Protein AF-H3BJS9-F1 (afdb_monomer)

Mean predicted aligned error: 9.65 Å

pLDDT: mean 75.68, std 13.6, range [38.94, 92.94]

Secondary structure (DSSP, 8-state):
-----EEE----SSS----EEES-HHHHHHHHHHHHHHHHHHHHTTT-----PPP----HHHHHHHH-GGGHHHHHHHHHHT-----

Foldseek 3Di:
DDAPWDWDWDDDPDPDIDTDIDHDPVSVVVVCVVVLVVVVVVCVVVVDDDDDDDDDDDDPVCVCVCCDDVNPNVVVVCVVVVDDDDD

Radius of gyration: 15.69 Å; Cα contacts (8 Å, |Δi|>4): 55; chains: 1; bounding box: 40×34×36 Å

InterPro domains:
  IPR004088 K Homology domain, type 1 [PF00013] (54-86)
  IPR036612 K Homology domain, type 1 superfamily [SSF54791] (45-86)

Organism: Mus musculus (NCBI:txid10090)

Nearest PDB structures (foldseek):
  7vkl-assembly1_A  TM=8.406E-01  e=8.992E-02  Mus musculus
  6zu5-assembly1_SH0  TM=5.271E-01  e=3.128E+00  Paranosema locustae

Sequence (87 aa):
MQYNASVSVPDSSGPERILSISADIETIGEILKKIIPTLEEYQHYKGSDFDCELRLLIHQSLAGGIIGVKGAKIKELRENTQTTIKL

Structure (mmCIF, N/CA/C/O backbone):
data_AF-H3BJS9-F1
#
_entry.id   AF-H3BJS9-F1
#
loop_
_atom_site.group_PDB
_atom_site.id
_atom_site.type_symbol
_atom_site.label_atom_id
_atom_site.label_alt_id
_atom_site.label_comp_id
_atom_site.label_asym_id
_atom_site.label_entity_id
_atom_site.label_seq_id
_atom_site.pdbx_PDB_ins_code
_atom_site.Cartn_x
_atom_site.Cartn_y
_atom_site.Cartn_z
_atom_site.occupancy
_atom_site.B_iso_or_equiv
_atom_site.auth_seq_id
_atom_site.auth_comp_id
_atom_site.auth_asym_id
_atom_site.auth_atom_id
_atom_site.pdbx_PDB_model_num
ATOM 1 N N . MET A 1 1 ? 16.108 -19.852 -5.712 1.00 38.94 1 MET A N 1
ATOM 2 C CA . MET A 1 1 ? 14.655 -19.841 -5.450 1.00 38.94 1 MET A CA 1
ATOM 3 C C . MET A 1 1 ? 14.069 -18.718 -6.274 1.00 38.94 1 MET A C 1
ATOM 5 O O . MET A 1 1 ? 14.476 -17.576 -6.104 1.00 38.94 1 MET A O 1
ATOM 9 N N . GLN A 1 2 ? 13.246 -19.067 -7.254 1.00 40.72 2 GLN A N 1
ATOM 10 C CA . GLN A 1 2 ? 12.587 -18.110 -8.128 1.00 40.72 2 GLN A CA 1
ATOM 11 C C . GLN A 1 2 ? 11.388 -17.581 -7.349 1.00 40.72 2 GLN A C 1
ATOM 13 O O . GLN A 1 2 ? 10.512 -18.361 -6.988 1.00 40.72 2 GLN A O 1
ATOM 18 N N . TYR A 1 3 ? 11.407 -16.302 -6.982 1.00 49.62 3 TYR A N 1
ATOM 19 C CA . TYR A 1 3 ? 10.245 -15.682 -6.357 1.00 49.62 3 TYR A CA 1
ATOM 20 C C . TYR A 1 3 ? 9.070 -15.838 -7.330 1.00 49.62 3 TYR A C 1
ATOM 22 O O . TYR A 1 3 ? 9.203 -15.475 -8.500 1.00 49.62 3 TYR A O 1
ATOM 30 N N . ASN A 1 4 ? 7.951 -16.406 -6.870 1.00 54.50 4 ASN A N 1
ATOM 31 C CA . ASN A 1 4 ? 6.698 -16.537 -7.626 1.00 54.50 4 ASN A CA 1
ATOM 32 C C . ASN A 1 4 ? 6.028 -15.153 -7.752 1.00 54.50 4 ASN A C 1
ATOM 34 O O . ASN A 1 4 ? 4.892 -14.939 -7.341 1.00 54.50 4 ASN A O 1
ATOM 38 N N . ALA A 1 5 ? 6.786 -14.184 -8.257 1.00 55.94 5 ALA A N 1
ATOM 39 C CA . ALA A 1 5 ? 6.428 -12.787 -8.340 1.00 55.94 5 ALA A CA 1
ATOM 40 C C . ALA A 1 5 ? 6.376 -12.381 -9.812 1.00 55.94 5 ALA A C 1
ATOM 42 O O . ALA A 1 5 ? 7.398 -12.373 -10.499 1.00 55.94 5 ALA A O 1
ATOM 43 N N . SER A 1 6 ? 5.186 -12.035 -10.300 1.00 59.78 6 SER A N 1
ATOM 44 C CA . SER A 1 6 ? 5.063 -11.356 -11.590 1.00 59.78 6 SER A CA 1
ATOM 45 C C . SER A 1 6 ? 5.331 -9.874 -11.371 1.00 59.78 6 SER A C 1
ATOM 47 O O . SER A 1 6 ? 4.603 -9.229 -10.613 1.00 59.78 6 SER A O 1
ATOM 49 N N . VAL A 1 7 ? 6.376 -9.353 -12.014 1.00 61.06 7 VAL A N 1
ATOM 50 C CA . VAL A 1 7 ? 6.729 -7.931 -11.988 1.00 61.06 7 VAL A CA 1
ATOM 51 C C . VAL A 1 7 ? 6.436 -7.335 -13.359 1.00 61.06 7 VAL A C 1
ATOM 53 O O . VAL A 1 7 ? 6.933 -7.823 -14.372 1.00 61.06 7 VAL A O 1
ATOM 56 N N . SER A 1 8 ? 5.614 -6.292 -13.412 1.00 61.75 8 SER A N 1
ATOM 57 C CA . SER A 1 8 ? 5.313 -5.569 -14.651 1.00 61.75 8 SER A CA 1
ATOM 58 C C . SER A 1 8 ? 5.513 -4.074 -14.450 1.00 61.75 8 SER A C 1
ATOM 60 O O . SER A 1 8 ? 5.075 -3.513 -13.446 1.00 61.75 8 SER A O 1
ATOM 62 N N . VAL A 1 9 ? 6.180 -3.446 -15.418 1.00 63.47 9 VAL A N 1
ATOM 63 C CA . VAL A 1 9 ? 6.435 -2.005 -15.459 1.00 63.47 9 VAL A CA 1
ATOM 64 C C . VAL A 1 9 ? 5.879 -1.492 -16.788 1.00 63.47 9 VAL A C 1
ATOM 66 O O . VAL A 1 9 ? 6.535 -1.673 -17.813 1.00 63.47 9 VAL A O 1
ATOM 69 N N . PRO A 1 10 ? 4.663 -0.918 -16.826 1.00 58.34 10 PRO A N 1
ATOM 70 C CA . PRO A 1 10 ? 4.124 -0.355 -18.052 1.00 58.34 10 PRO A CA 1
ATOM 71 C C . PRO A 1 10 ? 4.953 0.864 -18.475 1.00 58.34 10 PRO A C 1
ATOM 73 O O . PRO A 1 10 ? 5.428 1.638 -17.636 1.00 58.34 10 PRO A O 1
ATOM 76 N N . ASP A 1 11 ? 5.136 1.034 -19.784 1.00 52.88 11 ASP A N 1
ATOM 77 C CA . ASP A 1 11 ? 5.787 2.219 -20.333 1.00 52.88 11 ASP A CA 1
ATOM 78 C C . ASP A 1 11 ? 4.901 3.450 -20.117 1.00 52.88 11 ASP A C 1
ATOM 80 O O . ASP A 1 11 ? 3.755 3.517 -20.558 1.00 52.88 11 ASP A O 1
ATOM 84 N N . SER A 1 12 ? 5.449 4.420 -19.391 1.00 52.00 12 SER A N 1
ATOM 85 C CA . SER A 1 12 ? 4.837 5.705 -19.070 1.00 52.00 12 SER A CA 1
ATOM 86 C C . SER A 1 12 ? 5.710 6.802 -19.673 1.00 52.00 12 SER A C 1
ATOM 88 O O . SER A 1 12 ? 6.937 6.745 -19.597 1.00 52.00 12 SER A O 1
ATOM 90 N N . SER A 1 13 ? 5.077 7.801 -20.286 1.00 53.06 13 SER A N 1
ATOM 91 C CA . SER A 1 13 ? 5.729 9.001 -20.820 1.00 53.06 13 SER A CA 1
ATOM 92 C C . SER A 1 13 ? 6.088 10.036 -19.737 1.00 53.06 13 SER A C 1
ATOM 94 O O . SER A 1 13 ? 6.548 11.125 -20.069 1.00 53.06 13 SER A O 1
ATOM 96 N N . GLY A 1 14 ? 5.866 9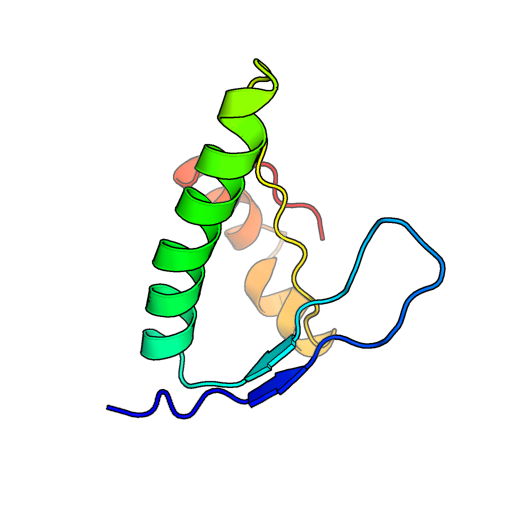.721 -18.454 1.00 61.66 14 GLY A N 1
ATOM 97 C CA . GLY A 1 14 ? 6.249 10.543 -17.303 1.00 61.66 14 GLY A CA 1
ATOM 98 C C . GLY A 1 14 ? 7.475 9.997 -16.550 1.00 61.66 14 GLY A C 1
ATOM 99 O O . GLY A 1 14 ? 7.900 8.868 -16.788 1.00 61.66 14 GLY A O 1
ATOM 100 N N . PRO A 1 15 ? 8.048 10.778 -15.614 1.00 65.62 15 PRO A N 1
ATOM 101 C CA . PRO A 1 15 ? 9.189 10.349 -14.797 1.00 65.62 15 PRO A CA 1
ATOM 102 C C . PRO A 1 15 ? 8.835 9.242 -13.788 1.00 65.62 15 PRO A C 1
ATOM 104 O O . PRO A 1 15 ? 9.727 8.565 -13.283 1.00 65.62 15 PRO A O 1
ATOM 107 N N . GLU A 1 16 ? 7.546 9.043 -13.503 1.00 66.31 16 GLU A N 1
ATOM 108 C CA . GLU A 1 16 ? 7.040 7.999 -12.611 1.00 66.31 16 GLU A CA 1
ATOM 109 C C . GLU A 1 16 ? 6.652 6.740 -13.405 1.00 66.31 16 GLU A C 1
ATOM 111 O O . GLU A 1 16 ? 6.027 6.816 -14.472 1.00 66.31 16 GLU A O 1
ATOM 116 N N . ARG A 1 17 ? 6.987 5.562 -12.863 1.00 68.62 17 ARG A N 1
ATOM 117 C CA . ARG A 1 17 ? 6.563 4.260 -13.395 1.00 68.62 17 ARG A CA 1
ATOM 118 C C . ARG A 1 17 ? 5.824 3.460 -12.330 1.00 68.62 17 ARG A C 1
ATOM 120 O O . ARG A 1 17 ? 6.227 3.437 -11.171 1.00 68.62 17 ARG A O 1
ATOM 127 N N . ILE A 1 18 ? 4.755 2.781 -12.740 1.00 71.88 18 ILE A N 1
ATOM 128 C CA . ILE A 1 18 ? 3.996 1.888 -11.861 1.00 71.88 18 ILE A CA 1
ATOM 129 C C . ILE A 1 18 ? 4.743 0.555 -11.778 1.00 71.88 18 ILE A C 1
ATOM 131 O O . ILE A 1 18 ? 4.981 -0.084 -12.796 1.00 71.88 18 ILE A O 1
ATOM 135 N N . LEU A 1 19 ? 5.102 0.122 -10.573 1.00 74.44 19 LEU A N 1
ATOM 136 C CA . LEU A 1 19 ? 5.657 -1.208 -10.337 1.00 74.44 19 LEU A CA 1
ATOM 137 C C . LEU A 1 19 ? 4.541 -2.120 -9.819 1.00 74.44 19 LEU A C 1
ATOM 139 O O . LEU A 1 19 ? 4.100 -1.980 -8.680 1.00 74.44 19 LEU A O 1
ATOM 143 N N . SER A 1 20 ? 4.065 -3.049 -10.649 1.00 76.50 20 SER A N 1
ATOM 144 C CA . SER A 1 20 ? 3.079 -4.049 -10.227 1.00 76.50 20 SER A CA 1
ATOM 145 C C . SER A 1 20 ? 3.783 -5.331 -9.804 1.00 76.50 20 SER A C 1
ATOM 147 O O . SER A 1 20 ? 4.481 -5.934 -10.615 1.00 76.50 20 SER A O 1
ATOM 149 N N . ILE A 1 21 ? 3.586 -5.743 -8.549 1.00 79.56 21 ILE A N 1
ATOM 150 C CA . ILE A 1 21 ? 4.181 -6.945 -7.953 1.00 79.56 21 ILE A CA 1
ATOM 151 C C . ILE A 1 21 ? 3.041 -7.863 -7.524 1.00 79.56 21 ILE A C 1
ATOM 153 O O . ILE A 1 21 ? 2.237 -7.496 -6.671 1.00 79.56 21 ILE A O 1
ATOM 157 N N . SER A 1 22 ? 2.970 -9.054 -8.112 1.00 79.62 22 SER A N 1
ATOM 158 C CA . SER A 1 22 ? 1.980 -10.069 -7.746 1.00 79.62 22 SER A CA 1
ATOM 159 C C . SER A 1 22 ? 2.684 -11.297 -7.192 1.00 79.62 22 SER A C 1
ATOM 161 O O . SER A 1 22 ? 3.253 -12.058 -7.971 1.00 79.62 22 SER A O 1
ATOM 163 N N . ALA A 1 23 ? 2.633 -11.480 -5.873 1.00 83.62 23 ALA A N 1
ATOM 164 C CA . ALA A 1 23 ? 3.165 -12.633 -5.148 1.00 83.62 23 ALA A CA 1
ATOM 165 C C . ALA A 1 23 ? 2.337 -12.889 -3.872 1.00 83.62 23 ALA A C 1
ATOM 167 O O . ALA A 1 23 ? 1.373 -12.172 -3.597 1.00 83.62 23 ALA A O 1
ATOM 168 N N . ASP A 1 24 ? 2.700 -13.902 -3.089 1.00 86.00 24 ASP A N 1
ATOM 169 C CA . ASP A 1 24 ? 2.148 -14.112 -1.748 1.00 86.00 24 ASP A CA 1
ATOM 170 C C . ASP A 1 24 ? 2.571 -13.000 -0.766 1.00 86.00 24 ASP A C 1
ATOM 172 O O . ASP A 1 24 ? 3.513 -12.246 -1.014 1.00 86.00 24 ASP A O 1
ATOM 176 N N . ILE A 1 25 ? 1.859 -12.883 0.361 1.00 83.62 25 ILE A N 1
ATOM 177 C CA . ILE A 1 25 ? 2.059 -11.790 1.326 1.00 83.62 25 ILE A CA 1
ATOM 178 C C . ILE A 1 25 ? 3.464 -11.774 1.941 1.00 83.62 25 ILE A C 1
ATOM 180 O O . ILE A 1 25 ? 4.023 -10.696 2.154 1.00 83.62 25 ILE A O 1
ATOM 184 N N . GLU A 1 26 ? 4.050 -12.947 2.189 1.00 87.50 26 GLU A N 1
ATOM 185 C CA . GLU A 1 26 ? 5.397 -13.066 2.748 1.00 87.50 26 GLU A CA 1
ATOM 186 C C . GLU A 1 26 ? 6.427 -12.582 1.724 1.00 87.50 26 GLU A C 1
ATOM 188 O O . GLU A 1 26 ? 7.259 -11.723 2.026 1.00 87.50 26 GLU A O 1
ATOM 193 N N . THR A 1 27 ? 6.301 -13.039 0.478 1.00 87.81 27 THR A N 1
ATOM 194 C CA . THR A 1 27 ? 7.148 -12.613 -0.636 1.00 87.81 27 THR A CA 1
ATOM 195 C C . THR A 1 27 ? 7.011 -11.119 -0.928 1.00 87.81 27 THR A C 1
ATOM 197 O O . THR A 1 27 ? 8.026 -10.457 -1.136 1.00 87.81 27 THR A O 1
ATOM 200 N N . ILE A 1 28 ? 5.799 -10.548 -0.911 1.00 86.31 28 ILE A N 1
ATOM 201 C CA . ILE A 1 28 ? 5.599 -9.098 -1.093 1.00 86.31 28 ILE A CA 1
ATOM 202 C C . ILE A 1 28 ? 6.342 -8.318 -0.004 1.00 86.31 28 ILE A C 1
ATOM 204 O O . ILE A 1 28 ? 7.042 -7.354 -0.319 1.00 86.31 28 ILE A O 1
ATOM 208 N N . GLY A 1 29 ? 6.230 -8.743 1.258 1.00 84.31 29 GLY A N 1
ATOM 209 C CA . GLY A 1 29 ? 6.939 -8.114 2.371 1.00 84.31 29 GLY A CA 1
ATOM 210 C C . GLY A 1 29 ? 8.457 -8.138 2.183 1.00 84.31 29 GLY A C 1
ATOM 211 O O . GLY A 1 29 ? 9.115 -7.109 2.334 1.00 84.31 29 GLY A O 1
ATOM 212 N N . GLU A 1 30 ? 9.014 -9.284 1.792 1.00 88.06 30 GLU A N 1
ATOM 213 C CA . GLU A 1 30 ? 10.449 -9.429 1.518 1.00 88.06 30 GLU A CA 1
ATOM 214 C C . GLU A 1 30 ? 10.915 -8.600 0.315 1.00 88.06 30 GLU A C 1
ATOM 216 O O . GLU A 1 30 ? 12.006 -8.028 0.339 1.00 88.06 30 GLU A O 1
ATOM 221 N N . ILE A 1 31 ? 10.090 -8.485 -0.727 1.00 86.81 31 ILE A N 1
ATOM 222 C CA . ILE A 1 31 ? 10.400 -7.646 -1.886 1.00 86.81 31 ILE A CA 1
ATOM 223 C C . ILE A 1 31 ? 10.421 -6.166 -1.486 1.00 86.81 31 ILE A C 1
ATOM 225 O O . ILE A 1 31 ? 11.381 -5.471 -1.815 1.00 86.81 31 ILE A O 1
ATOM 229 N N . LEU A 1 32 ? 9.424 -5.685 -0.737 1.00 84.12 32 LEU A N 1
ATOM 230 C CA . LEU A 1 32 ? 9.389 -4.296 -0.262 1.00 84.12 32 LEU A CA 1
ATOM 231 C C . LEU A 1 32 ? 10.595 -3.971 0.629 1.00 84.12 32 LEU A C 1
ATOM 233 O O . LEU A 1 32 ? 11.234 -2.938 0.433 1.00 84.12 32 LEU A O 1
ATOM 237 N N . LYS A 1 33 ? 10.970 -4.882 1.537 1.00 83.25 33 LYS A N 1
ATOM 238 C CA . LYS A 1 33 ? 12.170 -4.739 2.380 1.00 83.25 33 LYS A CA 1
ATOM 239 C C . LYS A 1 33 ? 13.470 -4.641 1.584 1.00 83.25 33 LYS A C 1
ATOM 241 O O . LYS A 1 33 ? 14.417 -4.054 2.086 1.00 83.25 33 LYS A O 1
ATOM 246 N N . LYS A 1 34 ? 13.545 -5.226 0.384 1.00 85.00 34 LYS A N 1
ATOM 247 C CA . LYS A 1 34 ? 14.727 -5.128 -0.489 1.00 85.00 34 LYS A CA 1
ATOM 248 C C . LYS A 1 34 ? 14.694 -3.892 -1.379 1.00 85.00 34 LYS A C 1
ATOM 250 O O . LYS A 1 34 ? 15.729 -3.273 -1.577 1.00 85.00 34 LYS A O 1
ATOM 255 N N . ILE A 1 35 ? 13.521 -3.523 -1.895 1.00 83.50 35 ILE A N 1
ATOM 256 C CA . ILE A 1 35 ? 13.372 -2.382 -2.805 1.00 83.50 35 ILE A CA 1
ATOM 257 C C . ILE A 1 35 ? 13.599 -1.056 -2.080 1.00 83.50 35 ILE A C 1
ATOM 259 O O . ILE A 1 35 ? 14.301 -0.206 -2.618 1.00 83.50 35 ILE A O 1
ATOM 263 N N . ILE A 1 36 ? 13.036 -0.871 -0.879 1.00 82.06 36 ILE A N 1
ATOM 264 C CA . ILE A 1 36 ? 13.126 0.409 -0.156 1.00 82.06 36 ILE A CA 1
ATOM 265 C C . ILE A 1 36 ? 14.593 0.829 0.083 1.00 82.06 36 ILE A C 1
ATOM 267 O O . ILE A 1 36 ? 14.933 1.939 -0.325 1.00 82.06 36 ILE A O 1
ATOM 271 N N . PRO A 1 37 ? 15.489 -0.031 0.616 1.00 80.12 37 PRO A N 1
ATOM 272 C CA . PRO A 1 37 ? 16.906 0.312 0.766 1.00 80.12 37 PRO A CA 1
ATOM 273 C C . PRO A 1 37 ? 17.610 0.580 -0.566 1.00 80.12 37 PRO A C 1
ATOM 275 O O . PRO A 1 37 ? 18.419 1.492 -0.661 1.00 80.12 37 PRO A O 1
ATOM 278 N N . THR A 1 38 ? 17.288 -0.168 -1.628 1.00 80.81 38 THR A N 1
ATOM 279 C CA . THR A 1 38 ? 17.874 0.076 -2.959 1.00 80.81 38 THR A CA 1
ATOM 280 C C . THR A 1 38 ? 17.472 1.444 -3.523 1.00 80.81 38 THR A C 1
ATOM 282 O O . THR A 1 38 ? 18.271 2.092 -4.200 1.00 80.81 38 THR A O 1
ATOM 285 N N . LEU A 1 39 ? 16.246 1.904 -3.248 1.00 75.88 39 LEU A N 1
ATOM 286 C CA . LEU A 1 39 ? 15.790 3.247 -3.617 1.00 75.88 39 LEU A CA 1
ATOM 287 C C . LEU A 1 39 ? 16.473 4.328 -2.769 1.00 75.88 39 LEU A C 1
ATOM 289 O O . LEU A 1 39 ? 16.865 5.361 -3.315 1.00 75.88 39 LEU A O 1
ATOM 293 N N . GLU A 1 40 ? 16.639 4.078 -1.469 1.00 74.19 40 GLU A N 1
ATOM 294 C CA . GLU A 1 40 ? 17.346 4.971 -0.548 1.00 74.19 40 GLU A CA 1
ATOM 295 C C . GLU A 1 40 ? 18.815 5.139 -0.950 1.00 74.19 40 GLU A C 1
ATOM 297 O O . GLU A 1 40 ? 19.272 6.269 -1.087 1.00 74.19 40 GLU A O 1
ATOM 302 N N . GLU A 1 41 ? 19.543 4.054 -1.236 1.00 71.31 41 GLU A N 1
ATOM 303 C CA . GLU A 1 41 ? 20.940 4.105 -1.697 1.00 71.31 41 GLU A CA 1
ATOM 304 C C . GLU A 1 41 ? 21.096 4.960 -2.965 1.00 71.31 41 GLU A C 1
ATOM 306 O O . GLU A 1 41 ? 22.026 5.761 -3.074 1.00 71.31 41 GLU A O 1
ATOM 311 N N . TYR A 1 42 ? 20.150 4.859 -3.906 1.00 65.62 42 TYR A N 1
ATOM 312 C CA . TYR A 1 42 ? 20.128 5.688 -5.116 1.00 65.62 42 TYR A CA 1
ATOM 313 C C . TYR A 1 42 ? 19.869 7.179 -4.832 1.00 65.62 42 TYR A C 1
ATOM 315 O O . TYR A 1 42 ? 20.357 8.042 -5.568 1.00 65.62 42 TYR A O 1
ATOM 323 N N . GLN A 1 43 ? 19.091 7.492 -3.794 1.00 59.94 43 GLN A N 1
ATOM 324 C CA . GLN A 1 43 ? 18.738 8.857 -3.383 1.00 59.94 43 GLN A CA 1
ATOM 325 C C . GLN A 1 43 ? 19.786 9.480 -2.450 1.00 59.94 43 GLN A C 1
ATOM 327 O O . GLN A 1 43 ? 20.018 10.686 -2.523 1.00 59.94 43 GLN A O 1
ATOM 332 N N . HIS A 1 44 ? 20.498 8.679 -1.654 1.00 55.47 44 HIS A N 1
ATOM 333 C CA . HIS A 1 44 ? 21.558 9.144 -0.756 1.00 55.47 44 HIS A CA 1
ATOM 334 C C . HIS A 1 44 ? 22.724 9.775 -1.534 1.00 55.47 44 HIS A C 1
ATOM 336 O O . HIS A 1 44 ? 23.318 10.757 -1.092 1.00 55.47 44 HIS A O 1
ATOM 342 N N . TYR A 1 45 ? 22.971 9.314 -2.766 1.00 54.28 45 TYR A N 1
ATOM 343 C CA . TYR A 1 45 ? 23.878 9.971 -3.718 1.00 54.28 45 TYR A CA 1
ATOM 344 C C . TYR A 1 45 ? 23.474 11.413 -4.083 1.00 54.28 45 TYR A C 1
ATOM 346 O O . TYR A 1 45 ? 24.299 12.165 -4.602 1.00 54.28 45 TYR A O 1
ATOM 354 N N . LYS A 1 46 ? 22.221 11.810 -3.827 1.00 57.53 46 LYS A N 1
ATOM 355 C CA . LYS A 1 46 ? 21.672 13.146 -4.101 1.00 57.53 46 LYS A CA 1
ATOM 356 C C . LYS A 1 46 ? 21.477 14.015 -2.851 1.00 57.53 46 LYS A C 1
ATOM 358 O O . LYS A 1 46 ? 20.987 15.132 -2.992 1.00 57.53 46 LYS A O 1
ATOM 363 N N . GLY A 1 47 ? 21.871 13.549 -1.660 1.00 51.09 47 GLY A N 1
ATOM 364 C CA . G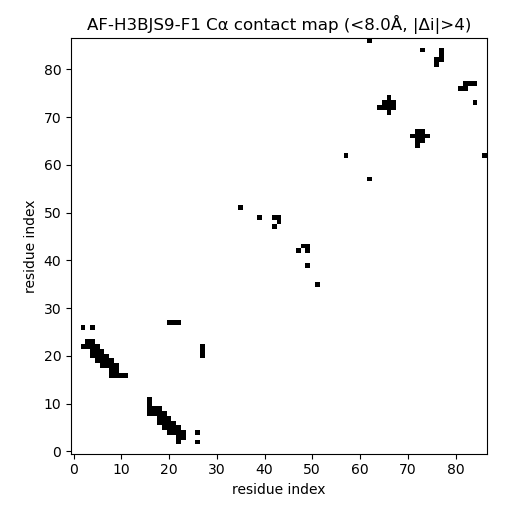LY A 1 47 ? 21.927 14.369 -0.440 1.00 51.09 47 GLY A CA 1
ATOM 365 C C . GLY A 1 47 ? 20.583 14.921 0.055 1.00 51.09 47 GLY A C 1
ATOM 366 O O . GLY A 1 47 ? 20.561 15.994 0.651 1.00 51.09 47 GLY A O 1
ATOM 367 N N . SER A 1 48 ? 19.473 14.232 -0.221 1.00 56.28 48 SER A N 1
ATOM 368 C CA . SER A 1 48 ? 18.125 14.603 0.243 1.00 56.28 48 SER A CA 1
ATOM 369 C C . SER A 1 48 ? 17.630 13.611 1.294 1.00 56.28 48 SER A C 1
ATOM 371 O O . SER A 1 48 ? 17.926 12.421 1.190 1.00 56.28 48 SER A O 1
ATOM 373 N N . ASP A 1 49 ? 16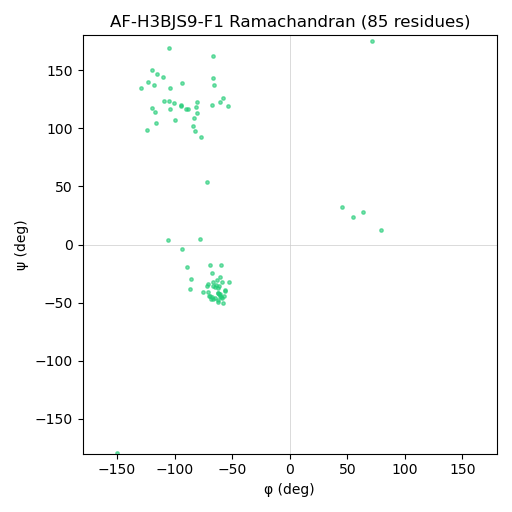.886 14.103 2.292 1.00 59.56 49 ASP A N 1
ATOM 374 C CA . ASP A 1 49 ? 16.117 13.258 3.213 1.00 59.56 49 ASP A CA 1
ATOM 375 C C . ASP A 1 49 ? 15.212 12.334 2.384 1.00 59.56 49 ASP A C 1
ATOM 377 O O . ASP A 1 49 ? 14.414 12.793 1.560 1.00 59.56 49 ASP A O 1
ATOM 381 N N . PHE A 1 50 ? 15.400 11.022 2.527 1.00 65.12 50 PHE A N 1
ATOM 382 C CA . PHE A 1 50 ? 14.683 10.028 1.738 1.00 65.12 50 PHE A CA 1
ATOM 383 C C . PHE A 1 50 ? 13.254 9.865 2.266 1.00 65.12 50 PHE A C 1
ATOM 385 O O . PHE A 1 50 ? 12.981 9.051 3.146 1.00 65.12 50 PHE A O 1
ATOM 392 N N . ASP A 1 51 ? 12.323 10.628 1.697 1.00 67.62 51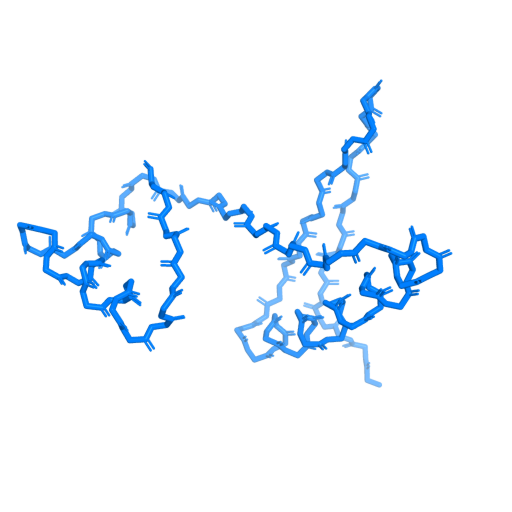 ASP A N 1
ATOM 393 C CA . ASP A 1 51 ? 10.892 10.434 1.920 1.00 67.62 51 ASP A CA 1
ATOM 394 C C . ASP A 1 51 ? 10.350 9.357 0.965 1.00 67.62 51 ASP A C 1
ATOM 396 O O . ASP A 1 51 ? 10.110 9.591 -0.223 1.00 67.62 51 ASP A O 1
ATOM 400 N N . CYS A 1 52 ? 10.147 8.143 1.485 1.00 71.12 52 CYS A N 1
ATOM 401 C CA . CYS A 1 52 ? 9.544 7.043 0.733 1.00 71.12 52 CYS A CA 1
ATOM 402 C C . CYS A 1 52 ? 8.009 7.136 0.752 1.00 71.12 52 CYS A C 1
ATOM 404 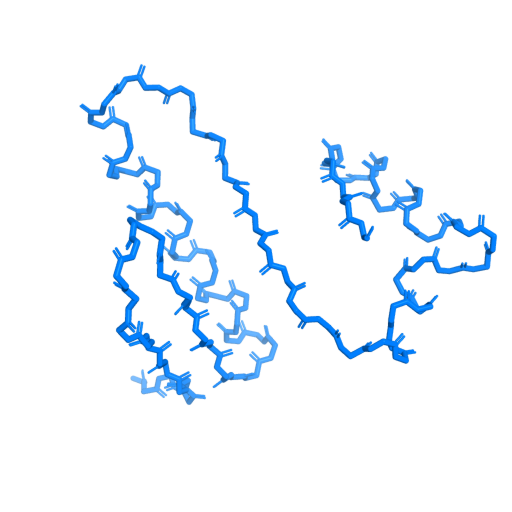O O . CYS A 1 52 ? 7.371 6.827 1.759 1.00 71.12 52 CYS A O 1
ATOM 406 N N . GLU A 1 53 ? 7.390 7.486 -0.379 1.00 74.25 53 GLU A N 1
ATOM 407 C CA . GLU A 1 53 ? 5.932 7.425 -0.550 1.00 74.25 53 GLU A CA 1
ATOM 408 C C . GLU A 1 53 ? 5.514 6.092 -1.201 1.00 74.25 53 GLU A C 1
ATOM 410 O O . GLU A 1 53 ? 5.878 5.800 -2.340 1.00 74.25 53 GLU A O 1
ATOM 415 N N . LEU A 1 54 ? 4.705 5.283 -0.503 1.00 77.25 54 LEU A N 1
ATOM 416 C CA . LEU A 1 54 ? 4.093 4.075 -1.068 1.00 77.25 54 LEU A CA 1
ATOM 417 C C . LEU A 1 54 ? 2.637 4.348 -1.461 1.00 77.25 54 LEU A C 1
ATOM 419 O O . LEU A 1 54 ? 1.804 4.666 -0.612 1.00 77.25 54 LEU A O 1
ATOM 423 N N . ARG A 1 55 ? 2.306 4.150 -2.742 1.00 78.06 55 ARG A N 1
ATOM 424 C CA . ARG A 1 55 ? 0.929 4.238 -3.249 1.00 78.06 55 ARG A CA 1
ATOM 425 C C . ARG A 1 55 ? 0.363 2.843 -3.492 1.00 78.06 55 ARG A C 1
ATOM 427 O O . ARG A 1 55 ? 0.857 2.104 -4.338 1.00 78.06 55 ARG A O 1
ATOM 434 N N . LEU A 1 56 ? -0.685 2.493 -2.750 1.00 79.69 56 LEU A N 1
ATOM 435 C CA . LEU A 1 56 ? -1.373 1.206 -2.847 1.00 79.69 56 LEU A CA 1
ATOM 436 C C . LEU A 1 56 ? -2.708 1.385 -3.574 1.00 79.69 56 LEU A C 1
ATOM 438 O O . LEU A 1 56 ? -3.563 2.153 -3.138 1.00 79.69 56 LEU A O 1
ATOM 442 N N . LEU A 1 57 ? -2.902 0.640 -4.661 1.00 80.75 57 LEU A N 1
ATOM 443 C CA . LEU A 1 57 ? -4.194 0.513 -5.332 1.00 80.75 57 LEU A CA 1
ATOM 444 C C . LEU A 1 57 ? -4.972 -0.636 -4.692 1.00 80.75 57 LEU A C 1
ATOM 446 O O . LEU A 1 57 ? -4.558 -1.792 -4.759 1.00 80.75 57 LEU A O 1
ATOM 450 N N . ILE A 1 58 ? -6.107 -0.315 -4.076 1.00 83.69 58 ILE A N 1
ATOM 451 C CA . ILE A 1 58 ? -7.000 -1.294 -3.451 1.00 83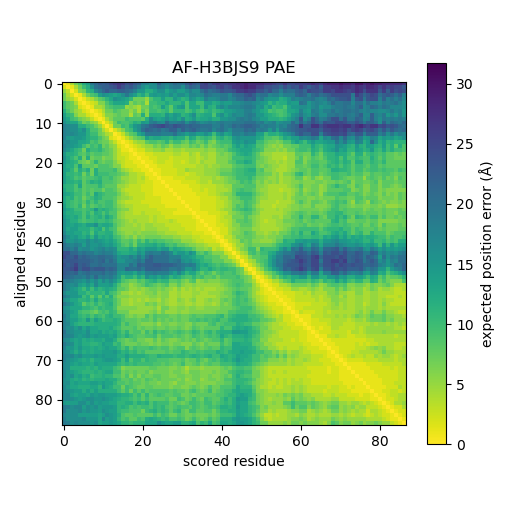.69 58 ILE A CA 1
ATOM 452 C C . ILE A 1 58 ? -8.374 -1.253 -4.107 1.00 83.69 58 ILE A C 1
ATOM 454 O O . ILE A 1 58 ? -8.836 -0.210 -4.568 1.00 83.69 58 ILE A O 1
ATOM 458 N N . HIS A 1 59 ? -9.063 -2.392 -4.116 1.00 83.44 59 HIS A N 1
ATOM 459 C CA . HIS A 1 59 ? -10.457 -2.420 -4.536 1.00 83.44 59 HIS A CA 1
ATOM 460 C C . HIS A 1 59 ? -11.321 -1.634 -3.537 1.00 83.44 59 HIS A C 1
ATOM 462 O O . HIS A 1 59 ? -11.175 -1.796 -2.324 1.00 83.44 59 HIS A O 1
ATOM 468 N N . GLN A 1 60 ? -12.260 -0.825 -4.034 1.00 83.06 60 GLN A N 1
ATOM 469 C CA . GLN A 1 60 ? -13.114 0.053 -3.217 1.00 83.06 60 GLN A CA 1
ATOM 470 C C . GLN A 1 60 ? -13.838 -0.671 -2.067 1.00 83.06 60 GLN A C 1
ATOM 472 O O . GLN A 1 60 ? -14.028 -0.105 -0.994 1.00 83.06 60 GLN A O 1
ATOM 477 N N . SER A 1 61 ? -14.189 -1.948 -2.251 1.00 88.69 61 SER A N 1
ATOM 478 C CA . SER A 1 61 ? -14.855 -2.749 -1.214 1.00 88.69 61 SER A CA 1
ATOM 479 C C . SER A 1 61 ? -13.962 -3.049 -0.006 1.00 88.69 61 SER A C 1
ATOM 481 O O . SER A 1 61 ? -14.473 -3.293 1.083 1.00 88.69 61 SER A O 1
ATOM 483 N N . LEU A 1 62 ? -12.637 -3.038 -0.180 1.00 86.56 62 LEU A N 1
ATOM 484 C CA . LEU A 1 62 ? -11.659 -3.322 0.874 1.00 86.56 62 LEU A CA 1
ATOM 485 C C . LEU A 1 62 ? -11.252 -2.060 1.642 1.00 86.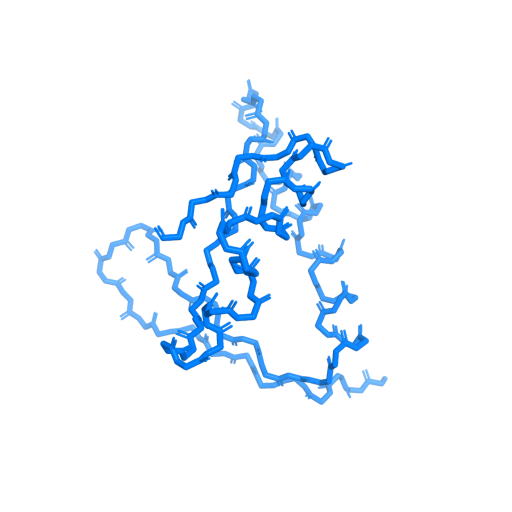56 62 LEU A C 1
ATOM 487 O O . LEU A 1 62 ? -10.799 -2.162 2.783 1.00 86.56 62 LEU A O 1
ATOM 491 N N . ALA A 1 63 ? -11.470 -0.873 1.064 1.00 86.81 63 ALA A N 1
ATOM 492 C CA . ALA A 1 63 ? -11.163 0.402 1.708 1.00 86.81 63 ALA A CA 1
ATOM 493 C C . ALA A 1 63 ? -11.871 0.541 3.067 1.00 86.81 63 ALA A C 1
ATOM 495 O O . ALA A 1 63 ? -11.259 0.967 4.045 1.00 86.81 63 ALA A O 1
ATOM 496 N N . GLY A 1 64 ? -13.124 0.080 3.171 1.00 88.25 64 GLY A N 1
ATOM 497 C CA . GLY A 1 64 ? -13.876 0.083 4.431 1.00 88.25 64 GLY A CA 1
ATOM 498 C C . GLY A 1 64 ? -13.207 -0.717 5.557 1.00 88.25 64 GLY A C 1
ATOM 499 O O . GLY A 1 64 ? -13.293 -0.323 6.719 1.00 88.25 64 GLY A O 1
ATOM 500 N N . GLY A 1 65 ? -12.486 -1.795 5.226 1.00 88.00 65 GLY A N 1
ATOM 501 C CA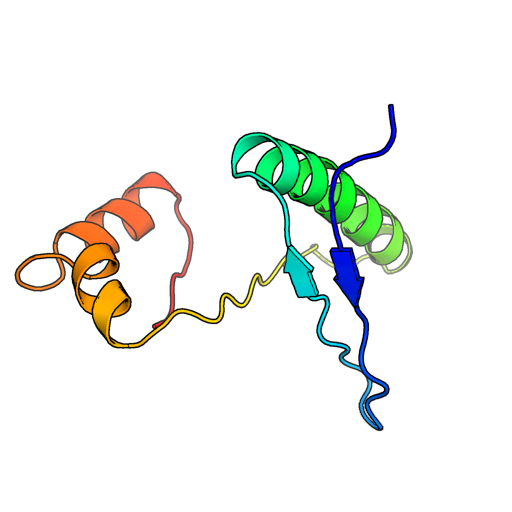 . GLY A 1 65 ? -11.738 -2.598 6.198 1.00 88.00 65 GLY A CA 1
ATOM 502 C C . GLY A 1 65 ? -10.504 -1.881 6.754 1.00 88.00 65 GLY A C 1
ATOM 503 O O . GLY A 1 65 ? -10.191 -2.029 7.935 1.00 88.00 65 GLY A O 1
ATOM 504 N N . ILE A 1 66 ? -9.843 -1.063 5.930 1.00 88.12 66 ILE A N 1
ATOM 505 C C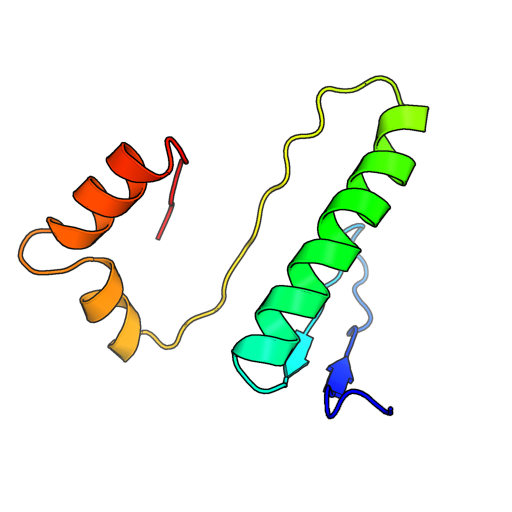A . ILE A 1 66 ? -8.692 -0.245 6.343 1.00 88.12 66 ILE A CA 1
ATOM 506 C C . ILE A 1 66 ? -9.156 0.958 7.171 1.00 88.12 66 ILE A C 1
ATOM 508 O O . ILE A 1 66 ? -8.548 1.280 8.189 1.00 88.12 66 ILE A O 1
ATOM 512 N N . ILE A 1 67 ? -10.260 1.598 6.774 1.00 90.38 67 ILE A N 1
ATOM 513 C CA . ILE A 1 67 ? -10.849 2.729 7.508 1.00 90.38 67 ILE A CA 1
ATOM 514 C C . ILE A 1 67 ? -11.349 2.261 8.884 1.00 90.38 67 ILE A C 1
ATOM 516 O O . ILE A 1 67 ? -11.064 2.887 9.908 1.00 90.38 67 ILE A O 1
ATOM 520 N N . GLY A 1 68 ? -12.061 1.134 8.926 1.00 88.62 68 GLY A N 1
ATOM 521 C CA . GLY A 1 68 ? -12.731 0.640 10.124 1.00 88.62 68 GLY A CA 1
ATOM 522 C C . GLY A 1 68 ? -13.950 1.483 10.515 1.00 88.62 68 GLY A C 1
ATOM 523 O O . GLY A 1 68 ? -14.254 2.521 9.924 1.00 88.62 68 GLY A O 1
ATOM 524 N N . VAL A 1 69 ? -14.678 1.041 11.541 1.00 91.00 69 VAL A N 1
ATOM 525 C CA . VAL A 1 69 ? -15.900 1.723 11.997 1.00 91.00 69 VAL A CA 1
ATOM 526 C C . VAL A 1 69 ? -15.561 3.152 12.432 1.00 91.00 69 VAL A C 1
ATOM 528 O O . VAL A 1 69 ? -14.712 3.354 13.297 1.00 91.00 69 VAL A O 1
ATOM 531 N N . LYS A 1 70 ? -16.208 4.149 11.811 1.00 89.88 70 LYS A N 1
ATOM 532 C CA . LYS A 1 70 ? -15.966 5.588 12.050 1.00 89.88 70 LYS A CA 1
ATOM 533 C C . LYS A 1 70 ? -14.499 6.031 11.870 1.00 89.88 70 LYS A C 1
ATOM 535 O O . LYS A 1 70 ? -14.095 7.032 12.453 1.00 89.88 70 LYS A O 1
ATOM 540 N N . GLY A 1 71 ? -13.694 5.304 11.092 1.00 88.81 71 GLY A N 1
ATOM 541 C CA . GLY A 1 71 ? -12.279 5.639 10.900 1.00 88.81 71 GLY A CA 1
ATOM 542 C C . GLY A 1 71 ? -11.354 5.214 12.046 1.00 88.81 71 GLY A C 1
ATOM 543 O O . GLY A 1 71 ? -10.210 5.660 12.091 1.00 88.81 71 GLY A O 1
ATOM 544 N N . ALA A 1 72 ? -11.821 4.376 12.981 1.00 92.94 72 ALA A N 1
ATOM 545 C CA . ALA A 1 72 ? -11.029 3.968 14.142 1.00 92.94 72 ALA A CA 1
ATOM 546 C C . ALA A 1 72 ? -9.741 3.223 13.751 1.00 92.94 72 ALA A C 1
ATOM 548 O O . ALA A 1 72 ? -8.677 3.525 14.283 1.00 92.94 72 ALA A O 1
ATOM 549 N N . LYS A 1 73 ? -9.823 2.305 12.778 1.00 91.06 73 LYS A N 1
ATOM 550 C CA . LYS A 1 73 ? -8.693 1.460 12.366 1.00 91.06 73 LYS A CA 1
ATOM 551 C C . LYS A 1 73 ? -7.617 2.268 11.644 1.00 91.06 73 LYS A C 1
ATOM 553 O O . LYS A 1 73 ? -6.440 2.131 11.954 1.00 91.06 73 LYS A O 1
ATOM 558 N N . ILE A 1 74 ? -8.004 3.157 10.727 1.00 90.94 74 ILE A N 1
ATOM 559 C CA . ILE A 1 74 ? -7.030 4.029 10.056 1.00 90.94 74 ILE A CA 1
ATOM 560 C C . ILE A 1 74 ? -6.393 5.027 11.025 1.00 90.94 74 ILE A C 1
ATOM 562 O O . ILE A 1 74 ? -5.207 5.325 10.895 1.00 90.94 74 ILE A O 1
ATOM 566 N N . LYS A 1 75 ? -7.150 5.534 12.005 1.00 90.56 75 LYS A N 1
ATOM 567 C CA . LYS A 1 75 ? -6.598 6.414 13.038 1.00 90.56 75 LYS A CA 1
ATOM 568 C C . LYS A 1 75 ? -5.538 5.684 13.865 1.00 90.56 75 LYS A C 1
ATOM 570 O O . LYS A 1 75 ? -4.427 6.186 13.982 1.00 90.56 75 LYS A O 1
ATOM 575 N N . GLU A 1 76 ? -5.860 4.485 14.339 1.00 92.06 76 GLU A N 1
ATOM 576 C CA . GLU A 1 76 ? -4.929 3.613 15.059 1.00 92.06 76 GLU A CA 1
ATOM 577 C C . GLU A 1 76 ? -3.677 3.298 14.222 1.00 92.06 76 GLU A C 1
ATOM 579 O O . GLU A 1 76 ? -2.559 3.411 14.714 1.00 92.06 76 GLU A O 1
ATOM 584 N N . LEU A 1 77 ? -3.835 2.970 12.934 1.00 89.19 77 LEU A N 1
ATOM 585 C CA . LEU A 1 77 ? -2.704 2.705 12.039 1.00 89.19 77 LEU A CA 1
ATOM 586 C C . LEU A 1 77 ? -1.781 3.919 11.899 1.00 89.19 77 LEU A C 1
ATOM 588 O O . LEU A 1 77 ? -0.564 3.759 11.974 1.00 89.19 77 LEU A O 1
ATOM 592 N N . ARG A 1 78 ? -2.335 5.125 11.726 1.00 89.38 78 ARG A N 1
ATOM 593 C CA . ARG A 1 78 ? -1.550 6.369 11.644 1.00 89.38 78 ARG A CA 1
ATOM 594 C C . ARG A 1 78 ? -0.785 6.646 12.939 1.00 89.38 78 ARG A C 1
ATOM 596 O O . ARG A 1 78 ? 0.377 7.032 12.876 1.00 89.38 78 ARG A O 1
ATOM 603 N N . GLU A 1 79 ? -1.420 6.432 14.091 1.00 91.62 79 GLU A N 1
ATOM 604 C CA . GLU A 1 79 ? -0.804 6.639 15.408 1.00 91.62 79 GLU A CA 1
ATOM 605 C C . GLU A 1 79 ? 0.313 5.618 15.677 1.00 91.62 79 GLU A C 1
ATOM 607 O O . GLU A 1 79 ? 1.416 6.007 16.055 1.00 91.62 79 GLU A O 1
ATOM 612 N N . ASN A 1 80 ? 0.076 4.334 15.394 1.00 90.56 80 ASN A N 1
ATOM 613 C CA . ASN A 1 80 ? 1.036 3.256 15.655 1.00 90.56 80 ASN A CA 1
ATOM 614 C C . ASN A 1 80 ? 2.245 3.272 14.712 1.00 90.56 80 ASN A C 1
ATOM 616 O O . ASN A 1 80 ? 3.350 2.927 15.120 1.00 90.56 80 ASN A O 1
ATOM 620 N N . THR A 1 81 ? 2.041 3.636 13.444 1.00 83.44 81 THR A N 1
ATOM 621 C CA . THR A 1 81 ? 3.116 3.669 12.435 1.00 83.44 81 THR A CA 1
ATOM 622 C C . THR A 1 81 ? 3.773 5.040 12.308 1.00 83.44 81 THR A C 1
ATOM 624 O O . THR A 1 81 ? 4.691 5.192 11.507 1.00 83.44 81 THR A O 1
ATOM 627 N N . GLN A 1 82 ? 3.271 6.047 13.036 1.00 83.44 82 GLN A N 1
ATOM 628 C CA . GLN A 1 82 ? 3.659 7.458 12.909 1.00 83.44 82 GLN A CA 1
ATOM 629 C C . GLN A 1 82 ? 3.727 7.937 11.445 1.00 83.44 82 GLN A C 1
ATOM 631 O O . GLN A 1 82 ? 4.542 8.782 11.088 1.00 83.44 82 GLN A O 1
ATOM 636 N N . THR A 1 83 ? 2.868 7.384 10.582 1.00 78.81 83 THR A N 1
ATOM 637 C CA . THR A 1 83 ? 2.898 7.598 9.130 1.00 78.81 83 THR A CA 1
ATOM 638 C C . THR A 1 83 ? 1.641 8.326 8.659 1.00 78.81 83 THR A C 1
ATOM 640 O O . THR A 1 83 ? 0.534 8.121 9.168 1.00 78.81 83 THR A O 1
ATOM 643 N N . THR A 1 84 ? 1.783 9.161 7.627 1.00 81.25 84 THR A N 1
ATOM 644 C CA . THR A 1 84 ? 0.646 9.830 6.984 1.00 81.25 84 THR A CA 1
ATOM 645 C C . THR A 1 84 ? -0.015 8.901 5.966 1.00 81.25 84 THR A C 1
ATOM 647 O O . THR A 1 84 ? 0.413 8.805 4.822 1.00 81.25 84 THR A O 1
ATOM 650 N N . ILE A 1 85 ? -1.098 8.234 6.364 1.00 84.50 85 ILE A N 1
ATOM 651 C CA . ILE A 1 85 ? -1.898 7.398 5.453 1.00 84.50 85 ILE A CA 1
ATOM 652 C C . ILE A 1 85 ? -2.992 8.258 4.815 1.00 84.50 85 ILE A C 1
ATOM 654 O O . ILE A 1 85 ? -3.877 8.731 5.531 1.00 84.50 85 ILE A O 1
ATOM 658 N N . LYS A 1 86 ? -2.973 8.440 3.492 1.00 81.19 86 LYS A N 1
ATOM 659 C CA . LYS A 1 86 ? -4.061 9.069 2.720 1.00 81.19 86 LYS A CA 1
ATOM 660 C C . LYS A 1 86 ? -4.849 7.975 1.989 1.00 81.19 86 LYS A C 1
ATOM 662 O O . LYS A 1 86 ? -4.239 7.063 1.441 1.00 81.19 86 LYS A O 1
ATOM 667 N N . LEU A 1 87 ? -6.179 8.052 2.039 1.00 73.44 87 LEU A N 1
ATOM 668 C CA . LEU A 1 87 ? -7.113 7.180 1.317 1.00 73.44 87 LEU A CA 1
ATOM 669 C C . LEU A 1 87 ? -7.928 8.019 0.340 1.00 73.44 87 LEU A C 1
ATOM 671 O O . LEU A 1 87 ? -8.209 9.185 0.708 1.00 73.44 87 LEU A O 1
#

Solvent-accessible surface area (backbone atoms only — not comparable to full-atom values): 5693 Å² total; per-residue (Å²): 135,81,73,78,54,54,74,47,69,65,93,54,101,56,99,66,69,60,78,45,76,48,53,55,73,68,57,47,52,54,49,52,67,52,49,53,56,57,51,42,61,65,40,54,79,67,75,52,87,82,79,84,84,85,86,83,92,71,62,77,82,55,49,56,70,53,31,32,78,94,41,50,46,40,51,49,49,29,66,76,64,75,43,92,82,84,132